Protein AF-A0A0N5ALN2-F1 (afdb_monomer_lite)

Organism: NCBI:txid451379

pLDDT: mean 86.37, std 9.43, range [47.75, 96.0]

Foldseek 3Di:
DKKKKAKQAFKKWKWFPDDPDTDIDMDHHGDMDIDGPPGDIDMDTDPPIDMDMDDDDDPVVVVVVVVVVCVVVVNVVVVVVVVVVVVVVVVVVVVVVVVVVVVVVVVVVVVVVD

Secondary structure (DSSP, 8-state):
-EEEEEEEESEEEEEETT-SS--E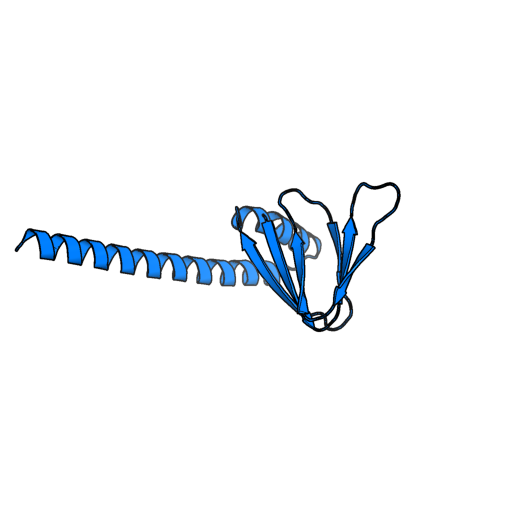EEEETT-EEEE-TT--EEEEE-TT-EEEEEEES-HHHHHHHHHHHHHHHT-HHHHHHHHHHHHHHHHHHHHHHHHHHHHHHHHHHHHH--

Radius of gyration: 20.42 Å; chains: 1; bounding box: 49×29×59 Å

Sequence (114 aa):
MNSTCTVLNGAVTRILNGQSVPTKESYKRGNNFRHGEFQRYFYGFADDTSMVCYGRGAVPLSYLWVATNSISVGDPVSLGKIFYHYSQGLIHELTVSAYSLFNEYKAKVRKSEL

Structure (mmCIF, N/CA/C/O backbone):
data_AF-A0A0N5ALN2-F1
#
_entry.id   AF-A0A0N5ALN2-F1
#
loop_
_atom_site.group_PDB
_atom_site.id
_atom_site.type_symbol
_atom_site.label_atom_id
_atom_site.label_alt_id
_atom_site.label_comp_id
_atom_site.label_asym_id
_atom_site.label_entity_id
_atom_site.label_seq_id
_atom_site.pdbx_PDB_ins_code
_atom_site.Cartn_x
_atom_site.Cartn_y
_atom_site.Cartn_z
_atom_site.occupancy
_atom_site.B_iso_or_equiv
_atom_site.auth_seq_id
_atom_site.auth_comp_id
_atom_site.auth_asym_id
_atom_site.auth_atom_id
_atom_site.pdbx_PDB_model_num
ATOM 1 N N . MET A 1 1 ? 6.099 6.911 4.961 1.00 80.81 1 MET A N 1
ATOM 2 C CA . MET A 1 1 ? 5.781 5.670 5.702 1.00 80.81 1 MET A CA 1
ATOM 3 C C . MET A 1 1 ? 6.916 4.677 5.534 1.00 80.81 1 MET A C 1
ATOM 5 O O . MET A 1 1 ? 7.588 4.721 4.511 1.00 80.81 1 MET A O 1
ATOM 9 N N . ASN A 1 2 ? 7.105 3.784 6.499 1.00 88.19 2 ASN A N 1
ATOM 10 C CA . ASN A 1 2 ? 8.002 2.640 6.360 1.00 88.19 2 ASN A CA 1
ATOM 11 C C . ASN A 1 2 ? 7.187 1.470 5.795 1.00 88.19 2 ASN A C 1
ATOM 13 O O . ASN A 1 2 ? 6.157 1.121 6.368 1.00 88.19 2 ASN A O 1
ATOM 17 N N . SER A 1 3 ? 7.607 0.887 4.676 1.00 90.94 3 SER A N 1
ATOM 18 C CA . SER A 1 3 ? 6.922 -0.259 4.074 1.00 90.94 3 SER A CA 1
ATOM 19 C C . SER A 1 3 ? 7.887 -1.396 3.786 1.00 90.94 3 SER A C 1
ATOM 21 O O . SER A 1 3 ? 9.053 -1.185 3.472 1.00 90.94 3 SER A O 1
ATOM 23 N N . THR A 1 4 ? 7.410 -2.621 3.948 1.00 94.25 4 THR A N 1
ATOM 24 C CA . THR A 1 4 ? 8.140 -3.848 3.634 1.00 94.25 4 THR A CA 1
ATOM 25 C C . THR A 1 4 ? 7.312 -4.631 2.637 1.00 94.25 4 THR A C 1
ATOM 27 O O . THR A 1 4 ? 6.134 -4.868 2.884 1.00 94.25 4 THR A O 1
ATOM 30 N N . CYS A 1 5 ? 7.913 -5.008 1.517 1.00 94.44 5 CYS A N 1
ATOM 31 C CA . CYS A 1 5 ? 7.243 -5.725 0.446 1.00 94.44 5 CYS A CA 1
ATOM 32 C C . CYS A 1 5 ? 7.929 -7.064 0.193 1.00 94.44 5 CYS A C 1
ATOM 34 O O . CYS A 1 5 ? 9.159 -7.144 0.196 1.00 94.44 5 CYS A O 1
ATOM 36 N N . THR A 1 6 ? 7.128 -8.093 -0.060 1.00 96.00 6 THR A N 1
ATOM 37 C CA . THR A 1 6 ? 7.575 -9.434 -0.440 1.00 96.00 6 THR A CA 1
ATOM 38 C C . THR A 1 6 ? 7.132 -9.719 -1.865 1.00 96.00 6 THR A C 1
ATOM 40 O O . THR A 1 6 ? 5.953 -9.570 -2.194 1.00 96.00 6 THR A O 1
ATOM 43 N N . VAL A 1 7 ? 8.073 -10.135 -2.711 1.00 95.88 7 VAL A N 1
ATOM 44 C CA . VAL A 1 7 ? 7.797 -10.479 -4.111 1.00 95.88 7 VAL A CA 1
ATOM 45 C C . VAL A 1 7 ? 7.181 -11.876 -4.167 1.00 95.88 7 VAL A C 1
ATOM 47 O O . VAL A 1 7 ? 7.817 -12.857 -3.777 1.00 95.88 7 VAL A O 1
ATOM 50 N N . LEU A 1 8 ? 5.947 -11.978 -4.657 1.00 94.19 8 LEU A N 1
ATOM 51 C CA . LEU A 1 8 ? 5.238 -13.249 -4.823 1.00 94.19 8 LEU A CA 1
ATOM 52 C C . LEU A 1 8 ? 5.483 -13.875 -6.195 1.00 94.19 8 LEU A C 1
ATOM 54 O O . LEU A 1 8 ? 5.586 -15.098 -6.287 1.00 94.19 8 LEU A O 1
ATOM 58 N N . ASN A 1 9 ? 5.598 -13.051 -7.235 1.00 94.31 9 ASN A N 1
ATOM 59 C CA . ASN A 1 9 ? 5.922 -13.464 -8.596 1.00 94.31 9 ASN A CA 1
ATOM 60 C C . ASN A 1 9 ? 6.709 -12.363 -9.321 1.00 94.31 9 ASN A C 1
ATOM 62 O O . ASN A 1 9 ? 6.624 -11.195 -8.939 1.00 94.31 9 ASN A O 1
ATOM 66 N N . GLY A 1 10 ? 7.468 -12.733 -10.352 1.00 92.38 10 GLY A N 1
ATOM 67 C CA . GLY A 1 10 ? 8.280 -11.795 -11.129 1.00 92.38 10 GLY A CA 1
ATOM 68 C C . GLY A 1 10 ? 9.525 -11.294 -10.386 1.00 92.38 10 GLY A C 1
ATOM 69 O O . GLY A 1 10 ? 10.151 -12.025 -9.603 1.00 92.38 10 GLY A O 1
ATOM 70 N N . ALA A 1 11 ? 9.916 -10.048 -10.666 1.00 93.12 11 ALA A N 1
ATOM 71 C CA . ALA A 1 11 ? 11.107 -9.430 -10.092 1.00 93.12 11 ALA A CA 1
ATOM 72 C C . ALA A 1 11 ? 10.958 -7.911 -9.939 1.00 93.12 11 ALA A C 1
ATOM 74 O O . ALA A 1 11 ? 10.434 -7.221 -10.812 1.00 93.12 11 ALA A O 1
ATOM 75 N N . VAL A 1 12 ? 11.493 -7.384 -8.837 1.00 94.62 12 VAL A N 1
ATOM 76 C CA . VAL A 1 12 ? 11.533 -5.948 -8.542 1.00 94.62 12 VAL A CA 1
ATOM 77 C C . VAL A 1 12 ? 12.980 -5.495 -8.517 1.00 94.62 12 VAL A C 1
ATOM 79 O O . VAL A 1 12 ? 13.807 -6.076 -7.822 1.00 94.62 12 VAL A O 1
ATOM 82 N N . THR A 1 13 ? 13.293 -4.429 -9.238 1.00 93.38 13 THR A N 1
ATOM 83 C CA . THR A 1 13 ? 14.595 -3.767 -9.181 1.00 93.38 13 THR A CA 1
ATOM 84 C C . THR A 1 13 ? 14.467 -2.450 -8.438 1.00 93.38 13 THR A C 1
ATOM 86 O O . THR A 1 13 ? 13.501 -1.719 -8.629 1.00 93.38 13 THR A O 1
ATOM 89 N N . ARG A 1 14 ? 15.429 -2.149 -7.570 1.00 91.38 14 ARG A N 1
ATOM 90 C CA . ARG A 1 14 ? 15.509 -0.907 -6.805 1.00 91.38 14 ARG A CA 1
ATOM 91 C C . ARG A 1 14 ? 16.786 -0.173 -7.180 1.00 91.38 14 ARG A C 1
ATOM 93 O O . ARG A 1 14 ? 17.854 -0.777 -7.212 1.00 91.38 14 ARG A O 1
ATOM 100 N N . ILE A 1 15 ? 16.673 1.122 -7.443 1.00 89.06 15 ILE A N 1
ATOM 101 C CA . ILE A 1 15 ? 17.801 2.006 -7.735 1.00 89.06 15 ILE A CA 1
ATOM 102 C C . ILE A 1 15 ? 17.814 3.116 -6.683 1.00 89.06 15 ILE A C 1
ATOM 104 O O . ILE A 1 15 ? 16.813 3.815 -6.484 1.00 89.06 15 ILE 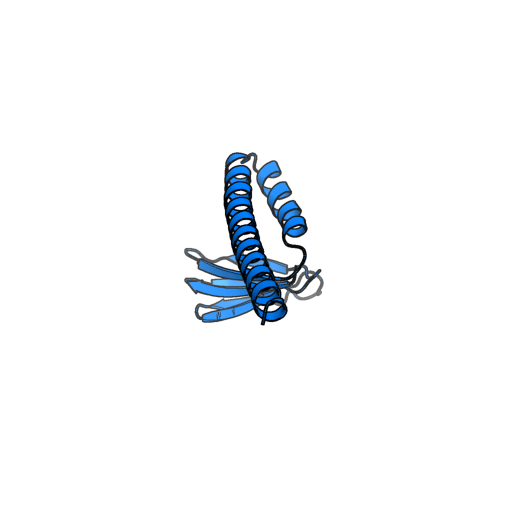A O 1
ATOM 108 N N . LEU A 1 16 ? 18.945 3.260 -5.992 1.00 80.88 16 LEU A N 1
ATOM 109 C CA . LEU A 1 16 ? 19.178 4.337 -5.031 1.00 80.88 16 LEU A CA 1
ATOM 110 C C . LEU A 1 16 ? 19.309 5.687 -5.739 1.00 80.88 16 LEU A C 1
ATOM 112 O O . LEU A 1 16 ? 20.151 5.852 -6.618 1.00 80.88 16 LEU A O 1
ATOM 116 N N . ASN A 1 17 ? 18.496 6.662 -5.326 1.00 67.69 17 ASN A N 1
ATOM 117 C CA . ASN A 1 17 ? 18.624 8.038 -5.789 1.00 67.69 17 ASN A CA 1
ATOM 118 C C . ASN A 1 17 ? 19.641 8.782 -4.903 1.00 67.69 17 ASN A C 1
ATOM 120 O O . ASN A 1 17 ? 19.430 8.870 -3.694 1.00 67.69 17 ASN A O 1
ATOM 124 N N . GLY A 1 18 ? 20.727 9.306 -5.483 1.00 63.94 18 GLY A N 1
ATOM 125 C CA . GLY A 1 18 ? 21.689 10.165 -4.770 1.00 63.94 18 GLY A CA 1
ATOM 126 C C . GLY A 1 18 ? 23.126 9.649 -4.620 1.00 63.94 18 GLY A C 1
ATOM 127 O O . GLY A 1 18 ? 23.900 10.287 -3.913 1.00 63.94 18 GLY A O 1
ATOM 128 N N . GLN A 1 19 ? 23.519 8.544 -5.265 1.00 58.72 19 GLN A N 1
ATOM 129 C CA . GLN A 1 19 ? 24.933 8.147 -5.367 1.00 58.72 19 GLN A CA 1
ATOM 130 C C . GLN A 1 19 ? 25.458 8.331 -6.795 1.00 58.72 19 GLN A C 1
ATOM 132 O O . GLN A 1 19 ? 24.716 8.134 -7.755 1.00 58.72 19 GLN A O 1
ATOM 137 N N . SER A 1 20 ? 26.736 8.709 -6.933 1.00 57.47 20 SER A N 1
ATOM 138 C CA . SER A 1 20 ? 27.403 8.910 -8.233 1.00 57.47 20 SER A CA 1
ATOM 139 C C . SER A 1 20 ? 27.464 7.637 -9.084 1.00 57.47 20 SER A C 1
ATOM 141 O O . SER A 1 20 ? 27.598 7.723 -10.302 1.00 57.47 20 SER A O 1
ATOM 143 N N . VAL A 1 21 ? 27.314 6.466 -8.456 1.00 62.16 21 VAL A N 1
ATOM 144 C CA . VAL A 1 21 ? 27.144 5.169 -9.111 1.00 62.16 21 VAL A CA 1
ATOM 145 C C . VAL A 1 21 ? 25.786 4.594 -8.691 1.00 62.16 21 VAL A C 1
ATOM 147 O O . VAL A 1 21 ? 25.562 4.387 -7.496 1.00 62.16 21 VAL A O 1
ATOM 150 N N . PRO A 1 22 ? 24.858 4.337 -9.629 1.00 65.06 22 PRO A N 1
ATOM 151 C CA . PRO A 1 22 ? 23.551 3.790 -9.294 1.00 65.06 22 PRO A CA 1
ATOM 152 C C . PRO A 1 22 ? 23.689 2.325 -8.866 1.00 65.06 22 PRO A C 1
ATOM 154 O O . PRO A 1 22 ? 23.768 1.419 -9.695 1.00 65.06 22 PRO A O 1
ATOM 157 N N . THR A 1 23 ? 23.691 2.076 -7.557 1.00 74.56 23 THR A N 1
ATOM 158 C CA . THR A 1 23 ? 23.576 0.718 -7.017 1.00 74.56 23 THR A CA 1
ATOM 159 C C . THR A 1 23 ? 22.185 0.181 -7.343 1.00 74.56 23 THR A C 1
ATOM 161 O O . THR A 1 23 ? 21.177 0.662 -6.815 1.00 74.56 23 THR A O 1
ATOM 164 N N . LYS A 1 24 ? 22.137 -0.795 -8.256 1.00 84.50 24 LYS A N 1
ATOM 165 C CA . LYS A 1 24 ? 20.919 -1.496 -8.667 1.00 84.50 24 LYS A CA 1
ATOM 166 C C . LYS A 1 24 ? 20.800 -2.801 -7.892 1.00 84.50 24 LYS A C 1
ATOM 168 O O . LYS A 1 24 ? 21.609 -3.708 -8.059 1.00 84.50 24 LYS A O 1
ATOM 173 N N . GLU A 1 25 ? 19.759 -2.913 -7.086 1.00 89.00 25 GLU A N 1
ATOM 174 C CA . GLU A 1 25 ? 19.423 -4.131 -6.353 1.00 89.00 25 GLU A CA 1
ATOM 175 C C . GLU A 1 25 ? 18.253 -4.833 -7.044 1.00 89.00 25 GLU A C 1
ATOM 177 O O . GLU A 1 25 ? 17.344 -4.176 -7.548 1.00 89.00 25 GLU A O 1
ATOM 182 N N . SER A 1 26 ? 18.258 -6.167 -7.082 1.00 91.06 26 SER A N 1
ATOM 183 C CA . SER A 1 26 ? 17.185 -6.960 -7.688 1.00 91.06 26 SER A CA 1
ATOM 184 C C . SER A 1 26 ? 16.636 -7.971 -6.689 1.00 91.06 26 SER A C 1
ATOM 186 O O . SER A 1 26 ? 17.370 -8.791 -6.143 1.00 91.06 26 SER A O 1
ATOM 188 N N . TYR A 1 27 ? 15.323 -7.953 -6.508 1.00 93.12 27 TYR A N 1
ATOM 189 C CA . TYR A 1 27 ? 14.563 -8.841 -5.642 1.00 93.12 27 TYR A CA 1
ATOM 190 C C . TYR A 1 27 ? 13.752 -9.803 -6.505 1.00 93.12 27 TYR A C 1
ATOM 192 O O . TYR A 1 27 ? 12.960 -9.377 -7.343 1.00 93.12 27 TYR A O 1
ATOM 200 N N . LYS A 1 28 ? 13.979 -11.104 -6.320 1.00 93.88 28 LYS A N 1
ATOM 201 C CA . LYS A 1 28 ? 13.222 -12.175 -6.979 1.00 93.88 28 LYS A CA 1
ATOM 202 C C . LYS A 1 28 ? 12.112 -12.675 -6.055 1.00 93.88 28 LYS A C 1
ATOM 204 O O . LYS A 1 28 ? 12.055 -12.290 -4.888 1.00 93.88 28 LYS A O 1
ATOM 209 N N . ARG A 1 29 ? 11.259 -13.561 -6.568 1.00 94.25 29 ARG A N 1
ATOM 210 C CA . ARG A 1 29 ? 10.243 -14.279 -5.789 1.00 94.25 29 ARG A CA 1
ATOM 211 C C . ARG A 1 29 ? 10.791 -14.812 -4.459 1.00 94.25 29 ARG A C 1
ATOM 213 O O . ARG A 1 29 ? 11.843 -15.442 -4.430 1.00 94.25 29 ARG A O 1
ATOM 220 N N . GLY A 1 30 ? 10.054 -14.568 -3.378 1.00 91.50 30 GLY A N 1
ATOM 221 C CA . GLY A 1 30 ? 10.418 -14.947 -2.012 1.00 91.50 30 GLY A CA 1
ATOM 222 C C . GLY A 1 30 ? 11.320 -13.939 -1.297 1.00 91.50 30 GLY A C 1
ATOM 223 O O . GLY A 1 30 ? 11.425 -13.996 -0.074 1.00 91.50 30 GLY A O 1
ATOM 224 N N . ASN A 1 31 ? 11.928 -12.989 -2.016 1.00 93.50 31 ASN A N 1
ATOM 225 C CA . ASN A 1 31 ? 12.728 -11.950 -1.384 1.00 93.50 31 ASN A CA 1
ATOM 226 C C . ASN A 1 31 ? 11.850 -10.813 -0.867 1.00 93.50 31 ASN A C 1
ATOM 228 O O . ASN A 1 31 ? 10.834 -10.436 -1.464 1.00 93.50 31 ASN A O 1
ATOM 232 N N . ASN A 1 32 ? 12.333 -10.219 0.219 1.00 93.62 32 ASN A N 1
ATOM 233 C CA . ASN A 1 32 ? 11.716 -9.081 0.873 1.00 93.62 32 ASN A CA 1
ATOM 234 C C . ASN A 1 32 ? 12.597 -7.852 0.671 1.00 93.62 32 ASN A C 1
ATOM 236 O O . ASN A 1 32 ? 13.825 -7.944 0.729 1.00 93.62 32 ASN A O 1
ATOM 240 N N . PHE A 1 33 ? 11.982 -6.689 0.507 1.00 93.06 33 PHE A N 1
ATOM 241 C CA . PHE A 1 33 ? 12.686 -5.414 0.529 1.00 93.06 33 PHE A CA 1
ATOM 242 C C . PHE A 1 33 ? 11.933 -4.398 1.376 1.00 93.06 33 PHE A C 1
ATOM 244 O O . PHE A 1 33 ? 10.709 -4.436 1.493 1.00 93.06 33 PHE A O 1
ATOM 251 N N . ARG A 1 34 ? 12.682 -3.471 1.976 1.00 92.19 34 ARG A N 1
ATOM 252 C CA . ARG A 1 34 ? 12.135 -2.411 2.825 1.00 92.19 34 ARG A CA 1
ATOM 253 C C . ARG A 1 34 ? 12.335 -1.050 2.179 1.00 92.19 34 ARG A C 1
ATOM 255 O O . ARG A 1 34 ? 13.443 -0.720 1.762 1.00 92.19 34 ARG A O 1
ATOM 262 N N . HIS A 1 35 ? 11.278 -0.257 2.143 1.00 90.25 35 HIS A N 1
ATOM 263 C CA . HIS A 1 35 ? 11.301 1.167 1.860 1.00 90.25 35 HIS A CA 1
ATOM 264 C C . HIS A 1 35 ? 11.177 1.919 3.186 1.00 90.25 35 HIS A C 1
ATOM 266 O O . HIS A 1 35 ? 10.108 1.943 3.800 1.00 90.25 35 HIS A O 1
ATOM 272 N N . GLY A 1 36 ? 12.285 2.480 3.663 1.00 86.75 36 GLY A N 1
ATOM 273 C CA . GLY A 1 36 ? 12.310 3.272 4.885 1.00 86.75 36 GLY A CA 1
ATOM 274 C C . GLY A 1 36 ? 11.611 4.619 4.724 1.00 86.75 36 GLY A C 1
ATOM 275 O O . GLY A 1 36 ? 11.328 5.081 3.621 1.00 86.75 36 GLY A O 1
ATOM 276 N N . GLU A 1 37 ? 11.337 5.266 5.850 1.00 82.75 37 GLU A N 1
ATOM 277 C CA . GLU A 1 37 ? 10.732 6.591 5.841 1.00 82.75 37 GLU A CA 1
ATOM 278 C C . GLU A 1 37 ? 11.697 7.632 5.256 1.00 82.75 37 GLU A C 1
ATOM 280 O O . GLU A 1 37 ? 12.897 7.585 5.522 1.00 82.75 37 GLU A O 1
ATOM 285 N N . PHE A 1 38 ? 11.170 8.536 4.422 1.00 82.81 38 PHE A N 1
ATOM 286 C CA . PHE A 1 38 ? 11.920 9.579 3.703 1.00 82.81 38 PHE A CA 1
ATOM 287 C C . PHE A 1 38 ? 12.989 9.078 2.719 1.00 82.81 38 PHE A C 1
ATOM 289 O O . PHE A 1 38 ? 13.726 9.881 2.145 1.00 82.81 38 PHE A O 1
ATOM 296 N N . GLN A 1 39 ? 13.061 7.770 2.465 1.00 82.81 39 GLN A N 1
ATOM 297 C CA . GLN A 1 39 ? 13.963 7.221 1.460 1.00 82.81 39 GLN A CA 1
ATOM 298 C C . GLN A 1 39 ? 13.381 7.410 0.057 1.00 82.81 39 GLN A C 1
ATOM 300 O O . GLN A 1 39 ? 12.185 7.248 -0.172 1.00 82.81 39 GLN A O 1
ATOM 305 N N . ARG A 1 40 ? 14.238 7.758 -0.906 1.00 82.81 40 ARG A N 1
ATOM 306 C CA . ARG A 1 40 ? 13.840 7.965 -2.303 1.00 82.81 40 ARG A CA 1
ATOM 307 C C . ARG A 1 40 ? 14.510 6.903 -3.160 1.00 82.81 40 ARG A C 1
ATOM 309 O O . ARG A 1 40 ? 15.725 6.91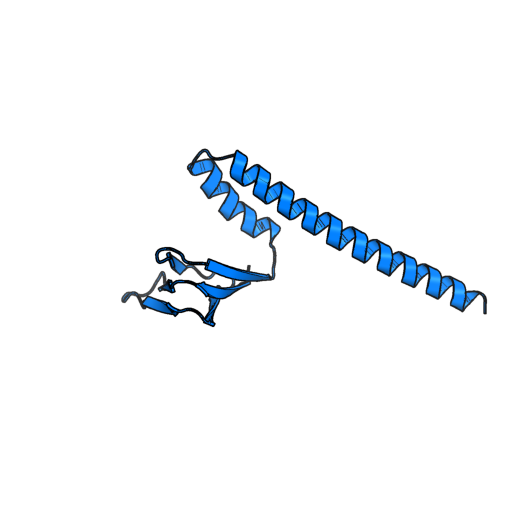0 -3.340 1.00 82.81 40 ARG A O 1
ATOM 316 N N . TYR A 1 41 ? 13.697 5.994 -3.679 1.00 86.12 41 TYR A N 1
ATOM 317 C CA . TYR A 1 41 ? 14.128 4.913 -4.553 1.00 86.12 41 TYR A CA 1
ATOM 318 C C . TYR A 1 41 ? 13.326 4.948 -5.845 1.00 86.12 41 TYR A C 1
ATOM 320 O O . TYR A 1 41 ? 12.131 5.246 -5.820 1.00 86.12 41 TYR A O 1
ATOM 328 N N . PHE A 1 42 ? 13.969 4.588 -6.949 1.00 87.75 42 PHE A N 1
ATOM 329 C CA . PHE A 1 42 ? 13.263 4.222 -8.169 1.00 87.75 42 PHE A CA 1
ATOM 330 C C . PHE A 1 42 ? 13.068 2.712 -8.186 1.00 87.75 42 PHE A C 1
ATOM 332 O O . PHE A 1 42 ? 14.009 1.962 -7.917 1.00 87.75 42 PHE A O 1
ATOM 339 N N . TYR A 1 43 ? 11.849 2.276 -8.488 1.00 90.38 43 TYR A N 1
ATOM 340 C CA . TYR A 1 43 ? 11.509 0.864 -8.602 1.00 90.38 43 TYR A CA 1
ATOM 341 C C . TYR A 1 43 ? 11.176 0.530 -10.051 1.00 90.38 43 TYR A C 1
ATOM 343 O O . TYR A 1 43 ? 10.372 1.220 -10.673 1.00 90.38 43 TYR A O 1
ATOM 351 N N . GLY A 1 44 ? 11.794 -0.522 -10.578 1.00 91.62 44 GLY A N 1
ATOM 352 C CA . GLY A 1 44 ? 11.439 -1.124 -11.859 1.00 91.62 44 GLY A CA 1
ATOM 353 C C . GLY A 1 44 ? 10.823 -2.496 -11.626 1.00 91.62 44 GLY A C 1
ATOM 354 O O . GLY A 1 44 ? 11.402 -3.310 -10.906 1.00 91.62 44 GLY A O 1
ATOM 355 N N . PHE A 1 45 ? 9.674 -2.754 -12.233 1.00 93.50 45 PHE A N 1
ATOM 356 C CA . PHE A 1 45 ? 8.941 -4.012 -12.107 1.00 93.50 45 PHE A CA 1
ATOM 357 C C . PHE A 1 45 ? 9.064 -4.789 -13.418 1.00 93.50 45 PHE A C 1
ATOM 359 O O . PHE A 1 45 ? 8.900 -4.203 -14.485 1.00 93.50 45 PHE A O 1
ATOM 366 N N . ALA A 1 46 ? 9.396 -6.078 -13.341 1.00 92.94 46 ALA A N 1
ATOM 367 C CA . ALA A 1 46 ? 9.353 -6.963 -14.502 1.00 92.94 46 ALA A CA 1
ATOM 368 C C . ALA A 1 46 ? 7.899 -7.302 -14.876 1.00 92.94 46 ALA A C 1
ATOM 370 O O . ALA A 1 46 ? 6.982 -7.092 -14.073 1.00 92.94 46 ALA A O 1
ATOM 371 N N . ASP A 1 47 ? 7.691 -7.874 -16.060 1.00 91.94 47 ASP A N 1
ATOM 372 C CA . ASP A 1 47 ? 6.371 -8.357 -16.470 1.00 91.94 47 ASP A CA 1
ATOM 373 C C . ASP A 1 47 ? 5.840 -9.413 -15.486 1.00 91.94 47 ASP A C 1
ATOM 375 O O . ASP A 1 47 ? 6.606 -10.199 -14.922 1.00 91.94 47 ASP A O 1
ATOM 379 N N . ASP A 1 48 ? 4.524 -9.395 -15.253 1.00 92.25 48 ASP A N 1
ATOM 380 C CA . ASP A 1 48 ? 3.824 -10.294 -14.319 1.00 92.25 48 ASP A CA 1
ATOM 381 C C . ASP A 1 48 ? 4.369 -10.262 -12.870 1.00 92.25 48 ASP A C 1
ATOM 383 O O . ASP A 1 48 ? 4.421 -11.261 -12.143 1.00 92.25 48 ASP A O 1
ATOM 387 N N . THR A 1 49 ? 4.802 -9.078 -12.421 1.00 93.44 49 THR A N 1
ATOM 388 C CA . THR A 1 49 ? 5.265 -8.894 -11.042 1.00 93.44 49 THR A CA 1
ATOM 389 C C . THR A 1 49 ? 4.093 -8.694 -10.088 1.00 93.44 49 THR A C 1
ATOM 391 O O . THR A 1 49 ? 3.342 -7.725 -10.192 1.00 93.44 49 THR A O 1
ATOM 394 N N . SER A 1 50 ? 3.992 -9.571 -9.089 1.00 93.75 50 SER A N 1
ATOM 395 C CA . SER A 1 50 ? 3.063 -9.422 -7.968 1.00 93.75 50 SER A CA 1
ATOM 396 C C . SER A 1 50 ? 3.819 -9.390 -6.647 1.00 93.75 50 SER A C 1
ATOM 398 O O . SER A 1 50 ? 4.808 -10.097 -6.437 1.00 93.75 50 SER A O 1
ATOM 400 N N . MET A 1 51 ? 3.357 -8.540 -5.734 1.00 95.00 51 MET A N 1
ATOM 401 C CA . MET A 1 51 ? 3.967 -8.368 -4.424 1.00 95.00 51 MET A CA 1
ATOM 402 C C . MET A 1 51 ? 2.916 -8.039 -3.376 1.00 95.00 51 MET A C 1
ATOM 404 O O . MET A 1 51 ? 1.872 -7.464 -3.678 1.00 95.00 51 MET A O 1
ATOM 408 N N . VAL A 1 52 ? 3.228 -8.377 -2.131 1.00 94.81 52 VAL A N 1
ATOM 409 C CA . VAL A 1 52 ? 2.434 -7.991 -0.965 1.00 94.81 52 VAL A CA 1
ATOM 410 C C . VAL A 1 52 ? 3.259 -7.020 -0.152 1.00 94.81 52 VAL A C 1
ATOM 412 O O . VAL A 1 52 ? 4.409 -7.308 0.173 1.00 94.81 52 VAL A O 1
ATOM 415 N N . CYS A 1 53 ? 2.672 -5.872 0.168 1.00 93.19 53 CYS A N 1
ATOM 416 C CA . CYS A 1 53 ? 3.327 -4.824 0.930 1.00 93.19 53 CYS A CA 1
ATOM 417 C C . CYS A 1 53 ? 2.611 -4.594 2.253 1.00 93.19 53 CYS A C 1
ATOM 419 O O . CYS A 1 53 ? 1.390 -4.477 2.312 1.00 93.19 53 CYS A O 1
ATOM 421 N N . TYR A 1 54 ? 3.404 -4.465 3.307 1.00 92.12 54 TYR A N 1
ATOM 422 C CA . TYR A 1 54 ? 2.965 -4.075 4.630 1.00 92.12 54 TYR A CA 1
ATOM 423 C C . TYR A 1 54 ? 3.577 -2.723 4.994 1.00 92.12 54 TYR A C 1
ATOM 425 O O . TYR A 1 54 ? 4.798 -2.563 4.985 1.00 92.12 54 TYR A O 1
ATOM 433 N N . GLY A 1 55 ? 2.728 -1.743 5.300 1.00 90.62 55 GLY A N 1
ATOM 434 C CA . GLY A 1 55 ? 3.129 -0.381 5.646 1.00 90.62 55 GLY A CA 1
ATOM 435 C C . GLY A 1 55 ? 2.815 -0.030 7.098 1.00 90.62 55 GLY A C 1
ATOM 436 O O . GLY A 1 55 ? 1.777 -0.419 7.626 1.00 90.62 55 GLY A O 1
ATOM 437 N N . ARG A 1 56 ? 3.698 0.748 7.732 1.00 89.31 56 ARG A N 1
ATOM 438 C CA . ARG A 1 56 ? 3.475 1.391 9.036 1.00 89.31 56 ARG A CA 1
ATOM 439 C C . ARG A 1 56 ? 3.808 2.881 8.970 1.00 89.31 56 ARG A C 1
ATOM 441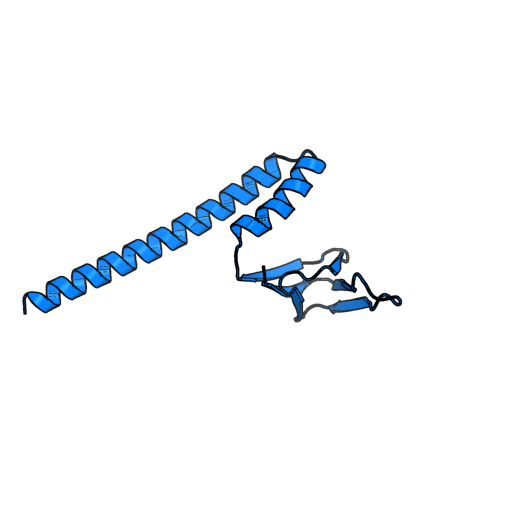 O O . ARG A 1 56 ? 4.780 3.287 8.324 1.00 89.31 56 ARG A O 1
ATOM 448 N N . GLY A 1 57 ? 3.021 3.688 9.679 1.00 88.00 57 GLY A N 1
ATOM 449 C CA . GLY A 1 57 ? 3.194 5.138 9.803 1.00 88.00 57 GLY A CA 1
ATOM 450 C C . GLY A 1 57 ? 1.941 5.907 9.390 1.00 88.00 57 GLY A C 1
ATOM 451 O O . GLY A 1 57 ? 0.836 5.373 9.438 1.00 88.00 57 GLY A O 1
ATOM 452 N N . ALA A 1 58 ? 2.114 7.159 8.961 1.00 86.62 58 ALA A N 1
ATOM 453 C CA . ALA A 1 58 ? 1.019 8.016 8.507 1.00 86.62 58 ALA A CA 1
ATOM 454 C C . ALA A 1 58 ? 0.499 7.602 7.115 1.00 86.62 58 ALA A C 1
ATOM 456 O O . ALA A 1 58 ? 0.771 8.255 6.105 1.00 86.62 58 ALA A O 1
ATOM 457 N N . VAL A 1 59 ? -0.251 6.498 7.068 1.00 84.00 59 VAL A N 1
ATOM 458 C CA . VAL A 1 59 ? -0.850 5.936 5.846 1.00 84.00 59 VAL A CA 1
ATOM 459 C C . VAL A 1 59 ? -1.716 6.959 5.077 1.00 84.00 59 VAL A C 1
ATOM 461 O O . VAL A 1 59 ? -1.528 7.067 3.862 1.00 84.00 59 VAL A O 1
ATOM 464 N N . PRO A 1 60 ? -2.578 7.782 5.720 1.00 83.31 60 PRO A N 1
ATOM 465 C CA . PRO A 1 60 ? -3.343 8.816 5.012 1.00 83.31 60 PRO A CA 1
ATOM 466 C C . PRO A 1 60 ? -2.468 9.796 4.223 1.00 83.31 60 PRO A C 1
ATOM 468 O O . PRO A 1 60 ? -2.788 10.141 3.091 1.00 83.31 60 PRO A O 1
ATOM 471 N N . LEU A 1 61 ? -1.326 10.207 4.785 1.00 83.88 61 LEU A N 1
ATOM 472 C CA . LEU A 1 61 ? -0.417 11.143 4.120 1.00 83.88 61 LEU A CA 1
ATOM 473 C C . LEU A 1 61 ? 0.285 10.498 2.924 1.00 83.88 61 LEU A C 1
ATOM 475 O O . LEU A 1 61 ? 0.485 11.156 1.907 1.00 83.88 61 LEU A O 1
ATOM 479 N N . SER A 1 62 ? 0.620 9.205 3.001 1.00 80.69 62 SER A N 1
ATOM 480 C CA . SER A 1 62 ? 1.199 8.504 1.847 1.00 80.69 62 SER A CA 1
ATOM 481 C C . SER A 1 62 ? 0.236 8.387 0.663 1.00 80.69 62 SER A C 1
ATOM 483 O O . SER A 1 62 ? 0.698 8.333 -0.475 1.00 80.69 62 SER A O 1
ATOM 485 N N . TYR A 1 63 ? -1.082 8.427 0.892 1.00 81.19 63 TYR A N 1
ATOM 486 C CA . TYR A 1 63 ? -2.059 8.445 -0.198 1.00 81.19 63 TYR A CA 1
ATOM 487 C C . TYR A 1 63 ? -2.049 9.743 -1.003 1.00 81.19 63 TYR A C 1
ATOM 489 O O . TYR A 1 63 ? -2.407 9.701 -2.175 1.00 81.19 63 TYR A O 1
ATOM 497 N N . LEU A 1 64 ? -1.580 10.867 -0.446 1.00 84.25 64 LEU A N 1
ATOM 498 C CA . LEU A 1 64 ? -1.431 12.108 -1.216 1.00 84.25 64 LEU A CA 1
ATOM 499 C C . LEU A 1 64 ? -0.486 11.913 -2.408 1.00 84.25 64 LEU A C 1
ATOM 501 O O . LEU A 1 64 ? -0.752 12.425 -3.489 1.00 84.25 64 LEU A O 1
ATOM 505 N N . TRP A 1 65 ? 0.571 11.113 -2.238 1.00 82.06 65 TRP A N 1
ATOM 506 C CA . TRP A 1 65 ? 1.497 10.780 -3.324 1.00 82.06 65 TRP A CA 1
ATOM 507 C C . TRP A 1 65 ? 0.855 9.908 -4.412 1.00 82.06 65 TRP A C 1
ATOM 509 O O . TRP A 1 65 ? 1.178 10.024 -5.590 1.00 82.06 65 TRP A O 1
ATOM 519 N N . VAL A 1 66 ? -0.067 9.025 -4.031 1.00 82.44 66 VAL A N 1
ATOM 520 C CA . VAL A 1 66 ? -0.830 8.215 -4.991 1.00 82.44 66 VAL A CA 1
ATOM 521 C C . VAL A 1 66 ? -1.860 9.086 -5.718 1.00 82.44 66 VAL A C 1
ATOM 523 O O . VAL A 1 66 ? -2.013 8.980 -6.933 1.00 82.44 66 VAL A O 1
ATOM 526 N N . ALA A 1 67 ? -2.512 9.996 -4.987 1.00 83.62 67 ALA A N 1
ATOM 527 C CA . ALA A 1 67 ? -3.497 10.936 -5.508 1.00 83.62 67 ALA A CA 1
ATOM 528 C C . ALA A 1 67 ? -2.923 11.848 -6.596 1.00 83.62 67 ALA A C 1
ATOM 530 O O . ALA A 1 67 ? -3.538 11.996 -7.651 1.00 83.62 67 ALA A O 1
ATOM 531 N N . THR A 1 68 ? -1.731 12.413 -6.383 1.00 85.19 68 THR A N 1
ATOM 532 C CA . THR A 1 68 ? -1.080 13.275 -7.382 1.00 85.19 68 THR A CA 1
ATOM 533 C C . THR A 1 68 ? -0.832 12.542 -8.696 1.00 85.19 68 THR A C 1
ATOM 535 O O . THR A 1 68 ? -1.090 13.105 -9.759 1.00 85.19 68 THR A O 1
ATOM 538 N N . ASN A 1 69 ? -0.403 11.277 -8.639 1.00 82.75 69 ASN A N 1
ATOM 539 C CA . ASN A 1 69 ? -0.169 10.478 -9.838 1.00 82.75 69 ASN A CA 1
ATOM 540 C C . ASN A 1 69 ? -1.467 10.231 -10.618 1.00 82.75 69 ASN A C 1
ATOM 542 O O . ASN A 1 69 ? -1.533 10.517 -11.809 1.00 82.75 69 ASN A O 1
ATOM 546 N N . SER A 1 70 ? -2.532 9.762 -9.970 1.00 82.19 70 SER A N 1
ATOM 547 C CA . SER A 1 70 ? -3.780 9.483 -10.690 1.00 82.19 70 SER A CA 1
ATOM 548 C C . SER A 1 70 ? -4.475 10.743 -11.216 1.00 82.19 70 SER A C 1
ATOM 550 O O . SER A 1 70 ? -5.085 10.680 -12.280 1.00 82.19 70 SER A O 1
ATOM 552 N N . ILE A 1 71 ? -4.346 11.891 -10.534 1.00 83.81 71 ILE A N 1
ATOM 553 C CA . ILE A 1 71 ? -4.791 13.186 -11.078 1.00 83.81 71 ILE A CA 1
ATOM 554 C C . ILE A 1 71 ? -3.996 13.519 -12.346 1.00 83.81 71 ILE A C 1
ATOM 556 O O . ILE A 1 71 ? -4.589 13.894 -13.352 1.00 83.81 71 ILE A O 1
ATOM 560 N N . SER A 1 72 ? -2.671 13.336 -12.324 1.00 86.81 72 SER A N 1
ATOM 561 C CA . SER A 1 72 ? -1.810 13.628 -13.480 1.00 86.81 72 SER A CA 1
ATOM 562 C C . SER A 1 72 ? -2.081 12.730 -14.693 1.00 86.81 72 SER A C 1
ATOM 564 O O . SER A 1 72 ? -1.942 13.178 -15.826 1.00 86.81 72 SER A O 1
ATOM 566 N N . VAL A 1 73 ? -2.518 11.489 -14.458 1.00 88.06 73 VAL A N 1
ATOM 567 C CA . VAL A 1 73 ? -2.882 10.520 -15.506 1.00 88.06 73 VAL A CA 1
ATOM 568 C C . VAL A 1 73 ? -4.352 10.669 -15.937 1.00 88.06 73 VAL A C 1
ATOM 570 O O . VAL A 1 73 ? -4.773 10.065 -16.918 1.00 88.06 73 VAL A O 1
ATOM 573 N N . GLY A 1 74 ? -5.142 11.502 -15.248 1.00 87.12 74 GLY A N 1
ATOM 574 C CA . GLY A 1 74 ? -6.549 11.733 -15.577 1.00 87.12 74 GLY A CA 1
ATOM 575 C C . GLY A 1 74 ? -7.469 10.554 -15.249 1.00 87.12 74 GLY A C 1
ATOM 576 O O . GLY A 1 74 ? -8.512 10.409 -15.880 1.00 87.12 74 GLY A O 1
ATOM 577 N N . ASP A 1 75 ? -7.111 9.724 -14.262 1.00 88.25 75 ASP A N 1
ATOM 578 C CA . ASP A 1 75 ? -7.902 8.565 -13.825 1.00 88.25 75 ASP A CA 1
ATOM 579 C C . ASP A 1 75 ? -8.471 8.766 -12.404 1.00 88.25 75 ASP A C 1
ATOM 581 O O . ASP A 1 75 ? -7.963 8.217 -11.416 1.00 88.25 75 ASP A O 1
ATOM 585 N N . PRO A 1 76 ? -9.545 9.566 -12.264 1.00 84.94 76 PRO A N 1
ATOM 586 C CA . PRO A 1 76 ? -10.189 9.794 -10.974 1.00 84.94 76 PRO A CA 1
ATOM 587 C C . PRO A 1 76 ? -10.948 8.560 -10.465 1.00 84.94 76 PRO A C 1
ATOM 589 O O . PRO A 1 76 ? -11.183 8.436 -9.261 1.00 84.94 76 PRO A O 1
ATOM 592 N N . VAL A 1 77 ? -11.328 7.630 -11.348 1.00 88.81 77 VAL A N 1
ATOM 593 C CA . VAL A 1 77 ? -12.086 6.428 -10.971 1.00 88.81 77 VAL A CA 1
ATOM 594 C C . VAL A 1 77 ? -11.217 5.497 -10.133 1.00 88.81 77 VAL A C 1
ATOM 596 O O . VAL A 1 77 ? -11.670 4.994 -9.100 1.00 88.81 77 VAL A O 1
ATOM 599 N N . SER A 1 78 ? -9.956 5.304 -10.523 1.00 86.00 78 SER A N 1
ATOM 600 C CA . SER A 1 78 ? -9.005 4.524 -9.728 1.00 86.00 78 SER A CA 1
ATOM 601 C C . SER A 1 78 ? -8.761 5.137 -8.347 1.00 86.00 78 SER A C 1
ATOM 603 O O . SER A 1 78 ? -8.700 4.401 -7.362 1.00 86.00 78 SER A O 1
ATOM 605 N N . LEU A 1 79 ? -8.728 6.471 -8.228 1.00 86.50 79 LEU A N 1
ATOM 606 C CA . LEU A 1 79 ? -8.656 7.129 -6.916 1.00 86.50 79 LEU A CA 1
ATOM 607 C C . LEU A 1 79 ? -9.881 6.869 -6.051 1.00 86.50 79 LEU A C 1
ATOM 609 O O . LEU A 1 79 ? -9.734 6.553 -4.870 1.00 86.50 79 LEU A O 1
ATOM 613 N N . GLY A 1 80 ? -11.077 6.955 -6.634 1.00 89.06 80 GLY A N 1
ATOM 614 C CA . GLY A 1 80 ? -12.316 6.641 -5.928 1.00 89.06 80 GLY A CA 1
ATOM 615 C C . GLY A 1 80 ? -12.312 5.217 -5.365 1.00 89.06 80 GLY A C 1
ATOM 616 O O . GLY A 1 80 ? -12.647 5.014 -4.198 1.00 89.06 80 GLY A O 1
ATOM 617 N N . LYS A 1 81 ? -11.853 4.234 -6.153 1.00 90.12 81 LYS A N 1
ATOM 618 C CA . LYS A 1 81 ? -11.723 2.835 -5.707 1.00 90.12 81 LYS A CA 1
ATOM 619 C C . LYS A 1 81 ? -10.744 2.685 -4.546 1.00 90.12 81 LYS A C 1
ATOM 621 O O . LYS A 1 81 ? -11.054 2.005 -3.571 1.00 90.12 81 LYS A O 1
ATOM 626 N N . ILE A 1 82 ? -9.583 3.333 -4.627 1.00 87.62 82 ILE A N 1
ATOM 627 C CA . ILE A 1 82 ? -8.580 3.303 -3.556 1.00 87.62 82 ILE A CA 1
ATOM 628 C C . ILE A 1 82 ? -9.166 3.869 -2.257 1.00 87.62 82 ILE A C 1
ATOM 630 O O . ILE A 1 82 ? -9.047 3.243 -1.203 1.00 87.62 82 ILE A O 1
ATOM 634 N N . PHE A 1 83 ? -9.850 5.012 -2.334 1.00 88.44 83 PHE A N 1
ATOM 635 C CA . PHE A 1 83 ? -10.488 5.627 -1.172 1.00 88.44 83 PHE A CA 1
ATOM 636 C C . PHE A 1 83 ? -11.593 4.744 -0.579 1.00 88.44 83 PHE A C 1
ATOM 638 O O . PHE A 1 83 ? -11.684 4.603 0.639 1.00 88.44 83 PHE A O 1
ATOM 645 N N . TYR A 1 84 ? -12.397 4.105 -1.431 1.00 92.00 84 TYR A N 1
ATOM 646 C CA . TYR A 1 84 ? -13.434 3.171 -1.004 1.00 92.00 84 TYR A CA 1
ATOM 647 C C . TYR A 1 84 ? -12.858 1.963 -0.252 1.00 92.00 84 TYR A C 1
ATOM 649 O O . TYR A 1 84 ? -13.321 1.635 0.837 1.00 92.00 84 TYR A O 1
ATOM 657 N N . HIS A 1 85 ? -11.816 1.317 -0.778 1.00 90.81 85 HIS A N 1
ATOM 658 C CA . HIS A 1 85 ? -11.190 0.188 -0.082 1.00 90.81 85 HIS A CA 1
ATOM 659 C C . HIS A 1 85 ? -10.539 0.611 1.237 1.00 90.81 85 HIS A C 1
ATOM 661 O O . HIS A 1 85 ? -10.621 -0.113 2.231 1.00 90.81 85 HIS A O 1
ATOM 667 N N . TYR A 1 86 ? -9.937 1.799 1.269 1.00 89.06 86 TYR A N 1
ATOM 668 C CA . TYR A 1 86 ? -9.364 2.343 2.491 1.00 89.06 86 TYR A CA 1
ATOM 669 C C . TYR A 1 86 ? -10.430 2.620 3.561 1.00 89.06 86 TYR A C 1
ATOM 671 O O . TYR A 1 86 ? -10.243 2.248 4.720 1.00 89.06 86 TYR A O 1
ATOM 679 N N . SER A 1 87 ? -11.566 3.216 3.187 1.00 90.19 87 SER A N 1
ATOM 680 C CA . SER A 1 87 ? -12.649 3.516 4.130 1.00 90.19 87 SER A CA 1
ATOM 681 C C . SER A 1 87 ? -13.310 2.254 4.682 1.00 90.19 87 SER A C 1
ATOM 683 O O . SER A 1 87 ? -13.579 2.193 5.880 1.00 90.19 87 SER A O 1
ATOM 685 N N . GLN A 1 88 ? -13.488 1.218 3.857 1.00 92.69 88 GLN A N 1
ATOM 686 C CA . GLN A 1 88 ? -13.951 -0.098 4.312 1.00 92.69 88 GLN A CA 1
ATOM 687 C C . GLN A 1 88 ? -13.018 -0.683 5.384 1.00 92.69 88 GLN A C 1
ATOM 689 O O . GLN A 1 88 ? -13.485 -1.135 6.428 1.00 92.69 88 GLN A O 1
ATOM 694 N N . GLY A 1 89 ? -11.699 -0.605 5.169 1.00 89.25 89 GLY A N 1
ATOM 695 C CA . GLY A 1 89 ? -10.708 -1.036 6.159 1.00 89.25 89 GLY A CA 1
ATOM 696 C C . GLY A 1 89 ? -10.779 -0.236 7.464 1.00 89.25 89 GLY A C 1
ATOM 697 O O . GLY A 1 89 ? -10.758 -0.820 8.544 1.00 89.25 89 GLY A O 1
ATOM 698 N N . LEU A 1 90 ? -10.933 1.090 7.383 1.00 89.19 90 LEU A N 1
ATOM 699 C CA . LEU A 1 90 ? -11.080 1.941 8.569 1.00 89.19 90 LEU A CA 1
ATOM 700 C C . LEU A 1 90 ? -12.346 1.628 9.368 1.00 89.19 90 LEU A C 1
ATOM 702 O O . LEU A 1 90 ? -12.287 1.538 10.591 1.00 89.19 90 LEU A O 1
ATOM 706 N N . ILE A 1 91 ? -13.486 1.462 8.694 1.00 92.75 91 ILE A N 1
ATOM 707 C CA . ILE A 1 91 ? -14.749 1.115 9.355 1.00 92.75 91 ILE A CA 1
ATOM 708 C C . ILE A 1 91 ? -14.604 -0.228 10.068 1.00 92.75 91 ILE A C 1
ATOM 710 O O . ILE A 1 91 ? -15.018 -0.346 11.218 1.00 92.75 91 ILE A O 1
ATOM 714 N N . HIS A 1 92 ? -13.967 -1.214 9.431 1.00 92.69 92 HIS A N 1
ATOM 715 C CA . HIS A 1 92 ? -13.716 -2.508 10.054 1.00 92.69 92 HIS A CA 1
ATOM 716 C C . HIS A 1 92 ? -12.920 -2.366 11.362 1.00 92.69 92 HIS A C 1
ATOM 718 O O . HIS A 1 92 ? -13.398 -2.791 12.413 1.00 92.69 92 HIS A O 1
ATOM 724 N N . GLU A 1 93 ? -11.775 -1.683 11.334 1.00 90.00 93 GLU A N 1
ATOM 725 C CA . GLU A 1 93 ? -10.946 -1.451 12.527 1.00 90.00 93 GLU A CA 1
ATOM 726 C C . GLU A 1 93 ? -11.703 -0.690 13.630 1.00 90.00 93 GLU A C 1
ATOM 728 O O . GLU A 1 93 ? -11.657 -1.065 14.804 1.00 90.00 93 GLU A O 1
ATOM 733 N N . LEU A 1 94 ? -12.478 0.338 13.264 1.00 91.88 94 LEU A N 1
ATOM 734 C CA . LEU A 1 94 ? -13.300 1.094 14.213 1.00 91.88 94 LEU A CA 1
ATOM 735 C C . LEU A 1 94 ? -14.387 0.226 14.853 1.00 91.88 94 LEU A C 1
ATOM 737 O O . LEU A 1 94 ? -14.599 0.309 16.061 1.00 91.88 94 LEU A O 1
ATOM 741 N N . THR A 1 95 ? -15.067 -0.619 14.074 1.00 92.81 95 THR A N 1
ATOM 742 C CA . THR A 1 95 ? -16.112 -1.510 14.604 1.00 92.81 95 THR A CA 1
ATOM 743 C C . THR A 1 95 ? -15.541 -2.557 15.554 1.00 92.81 95 THR A C 1
ATOM 745 O O . THR A 1 95 ? -16.111 -2.783 16.622 1.00 92.81 95 THR A O 1
ATOM 748 N N . VAL A 1 96 ? -14.387 -3.142 15.219 1.00 93.19 96 VAL 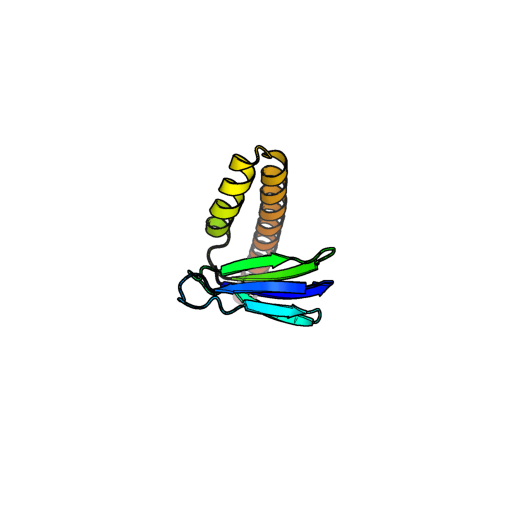A N 1
ATOM 749 C CA . VAL A 1 96 ? -13.686 -4.098 16.084 1.00 93.19 96 VAL A CA 1
ATOM 750 C C . VAL A 1 96 ? -13.258 -3.420 17.385 1.00 93.19 96 VAL A C 1
ATOM 752 O O . VAL A 1 96 ? -13.513 -3.956 18.465 1.00 93.19 96 VAL A O 1
ATOM 755 N N . SER A 1 97 ? -12.689 -2.215 17.302 1.00 91.88 97 SER A N 1
ATOM 756 C CA . SER A 1 97 ? -12.295 -1.440 18.481 1.00 91.88 97 SER A CA 1
ATOM 757 C C . SER A 1 97 ? -13.488 -1.010 19.337 1.00 91.88 97 SER A C 1
ATOM 759 O O . SER A 1 97 ? -13.384 -0.981 20.560 1.00 91.88 97 SER A O 1
ATOM 761 N N . ALA A 1 98 ? -14.623 -0.658 18.735 1.00 92.00 98 ALA A N 1
ATOM 762 C CA . ALA A 1 98 ? -15.826 -0.304 19.482 1.00 92.00 98 ALA A CA 1
ATOM 763 C C . ALA A 1 98 ? -16.399 -1.524 20.218 1.00 92.00 98 ALA A C 1
ATOM 765 O O . ALA A 1 98 ? -16.801 -1.423 21.378 1.00 92.00 98 ALA A O 1
ATOM 766 N N . TYR A 1 99 ? -16.397 -2.689 19.565 1.00 93.00 99 TYR A N 1
ATOM 767 C CA . TYR A 1 99 ? -16.879 -3.934 20.153 1.00 93.00 99 TYR A CA 1
ATOM 768 C C . TYR A 1 99 ? -16.000 -4.406 21.318 1.00 93.00 99 TYR A C 1
ATOM 770 O O . TYR A 1 99 ? -16.523 -4.822 22.355 1.00 93.00 99 TYR A O 1
ATOM 778 N N . SER A 1 100 ? -14.672 -4.313 21.191 1.00 92.12 100 SER A N 1
ATOM 779 C CA . SER A 1 100 ? -13.759 -4.643 22.291 1.00 92.12 100 SER A CA 1
ATOM 780 C C . SER A 1 100 ? -13.967 -3.711 23.486 1.00 92.12 100 SER A C 1
ATOM 782 O O . SER A 1 100 ? -14.122 -4.189 24.608 1.00 92.12 100 SER A O 1
ATOM 784 N N . LEU A 1 101 ? -14.089 -2.405 23.242 1.00 91.12 101 LEU A N 1
ATOM 785 C CA . LEU A 1 101 ? -14.295 -1.399 24.284 1.00 91.12 101 LEU A CA 1
ATOM 786 C C . LEU A 1 101 ? -15.646 -1.580 24.994 1.00 91.12 101 LEU A C 1
ATOM 788 O O . LEU A 1 101 ? -15.725 -1.504 26.221 1.00 91.12 101 LEU A O 1
ATOM 792 N N . PHE A 1 102 ? -16.703 -1.914 24.247 1.00 92.12 102 PHE A N 1
ATOM 793 C CA . PHE A 1 102 ? -18.002 -2.268 24.819 1.00 92.12 102 PHE A CA 1
ATOM 794 C C . PHE A 1 102 ? -17.920 -3.510 25.719 1.00 92.12 102 PHE A C 1
ATOM 796 O O . PHE A 1 102 ? -18.462 -3.514 26.827 1.00 92.12 102 PHE A O 1
ATOM 803 N N . ASN A 1 103 ? -17.217 -4.556 25.279 1.00 90.56 103 ASN A N 1
ATOM 804 C CA . ASN A 1 103 ? -17.043 -5.775 26.069 1.00 90.56 103 ASN A CA 1
ATOM 805 C C . ASN A 1 103 ? -16.218 -5.535 27.337 1.00 90.56 103 ASN A C 1
ATOM 807 O O . ASN A 1 103 ? -16.574 -6.054 28.396 1.00 90.56 103 ASN A O 1
ATOM 811 N N . GLU A 1 104 ? -15.159 -4.730 27.260 1.00 89.81 104 GLU A N 1
ATOM 812 C CA . GLU A 1 104 ? -14.370 -4.332 28.428 1.00 89.81 104 GLU A CA 1
ATOM 813 C C . GLU A 1 104 ? -15.203 -3.531 29.430 1.00 89.81 104 GLU A C 1
ATOM 815 O O . GLU A 1 104 ? -15.153 -3.804 30.632 1.00 89.81 104 GLU A O 1
ATOM 820 N N . TYR A 1 105 ? -16.014 -2.585 28.947 1.00 87.69 105 TYR A N 1
ATOM 821 C CA . TYR A 1 105 ? -16.914 -1.809 29.793 1.00 87.69 105 TYR A CA 1
ATOM 822 C C . TYR A 1 105 ? -17.938 -2.711 30.489 1.00 87.69 105 TYR A C 1
ATOM 824 O O . TYR A 1 105 ? -18.067 -2.683 31.713 1.00 87.69 105 TYR A O 1
ATOM 832 N N . LYS A 1 106 ? -18.599 -3.595 29.731 1.00 87.94 106 LYS A N 1
ATOM 833 C CA . LYS A 1 106 ? -19.548 -4.580 30.267 1.00 87.94 106 LYS A CA 1
ATOM 834 C C . LYS A 1 106 ? -18.901 -5.497 31.310 1.00 87.94 106 LYS A C 1
ATOM 836 O O . LYS A 1 106 ? -19.513 -5.791 32.335 1.00 87.94 106 LYS A O 1
ATOM 841 N N . ALA A 1 107 ? -17.666 -5.940 31.073 1.00 84.69 107 ALA A N 1
ATOM 842 C CA . ALA A 1 107 ? -16.924 -6.780 32.008 1.00 84.69 107 ALA A CA 1
ATOM 843 C C . ALA A 1 107 ? -16.527 -6.026 33.289 1.00 84.69 107 ALA A C 1
ATOM 845 O O . ALA A 1 107 ? -16.577 -6.612 34.370 1.00 84.69 107 ALA A O 1
ATOM 846 N N . LYS A 1 108 ? -16.164 -4.739 33.192 1.00 82.31 108 LYS A N 1
ATOM 847 C CA . LYS A 1 108 ? -15.885 -3.880 34.355 1.00 82.31 108 LYS A CA 1
ATOM 848 C C . LYS A 1 108 ? -17.126 -3.640 35.207 1.00 82.31 108 LYS A C 1
ATOM 850 O O . LYS A 1 108 ? -17.043 -3.804 36.418 1.00 82.31 108 LYS A O 1
ATOM 855 N N . VAL A 1 109 ? -18.261 -3.309 34.589 1.00 81.25 109 VAL A N 1
ATOM 856 C CA . VAL A 1 109 ? -19.532 -3.108 35.307 1.00 81.25 109 VAL A CA 1
ATOM 857 C C . VAL A 1 109 ? -19.931 -4.388 36.043 1.00 81.25 109 VAL A C 1
ATOM 859 O O . VAL A 1 109 ? -20.152 -4.351 37.247 1.00 81.25 109 VAL A O 1
ATOM 862 N N . ARG A 1 110 ? -19.871 -5.548 35.372 1.00 66.88 110 ARG A N 1
ATOM 863 C CA . ARG A 1 110 ? -20.174 -6.848 35.996 1.00 66.88 110 ARG A CA 1
ATOM 864 C C . ARG A 1 110 ? -19.252 -7.192 37.180 1.00 66.88 110 ARG A C 1
ATOM 866 O O . ARG A 1 110 ? -19.681 -7.892 38.085 1.00 66.88 110 ARG A O 1
ATOM 873 N N . LYS A 1 111 ? -17.994 -6.737 37.178 1.00 66.69 111 LYS A N 1
ATOM 874 C CA . LYS A 1 111 ? -17.053 -6.935 38.298 1.00 66.69 111 LYS A CA 1
ATOM 875 C C . LYS A 1 111 ? -17.263 -5.964 39.463 1.00 66.69 111 LYS A C 1
ATOM 877 O O . LYS A 1 111 ? -16.740 -6.232 40.531 1.00 66.69 111 LYS A O 1
ATOM 882 N N . SER A 1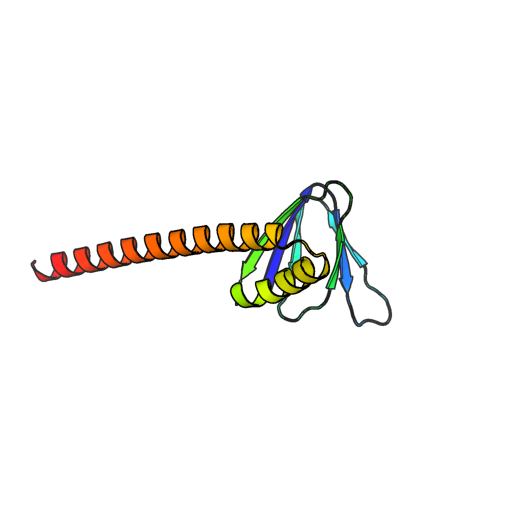 112 ? -17.949 -4.842 39.248 1.00 61.91 112 SER A N 1
ATOM 883 C CA . SER A 1 112 ? -18.232 -3.847 40.291 1.00 61.91 112 SER A CA 1
ATOM 884 C C . SER A 1 112 ? -19.532 -4.126 41.053 1.00 61.91 112 SER A C 1
ATOM 886 O O . SER A 1 112 ? -19.760 -3.505 42.086 1.00 61.91 112 SER A O 1
ATOM 888 N N . GLU A 1 113 ? -20.393 -5.000 40.525 1.00 54.25 113 GLU A N 1
ATOM 889 C CA . GLU A 1 113 ? -21.657 -5.429 41.147 1.00 54.25 113 GLU A CA 1
ATOM 890 C C . GLU A 1 113 ? -21.520 -6.731 41.969 1.00 54.25 113 GLU A C 1
ATOM 892 O O . GLU A 1 113 ? -22.501 -7.188 42.554 1.00 54.25 113 GLU A O 1
ATOM 897 N N . LEU A 1 114 ? -20.319 -7.323 42.001 1.00 47.75 114 LEU A N 1
ATOM 898 C CA . LEU A 1 114 ? -19.934 -8.518 42.767 1.00 47.75 114 LEU A CA 1
ATOM 899 C C . LEU A 1 114 ? -19.011 -8.123 43.922 1.00 47.75 114 LEU A C 1
ATOM 901 O O . LEU A 1 114 ? -19.154 -8.732 45.003 1.00 47.75 114 LEU A O 1
#

InterPro domains:
  IPR006716 ERG2/sigma1 receptor-like [PF04622] (2-96)